Protein AF-A0A8C0AQ98-F1 (afdb_monomer_lite)

pLDDT: mean 71.88, std 13.79, range [36.81, 89.69]

InterPro domains:
  IPR023379 BART domain [PF11527] (26-118)
  IPR038849 ADP-ribosylation factor-like protein 2-binding protein [PTHR15487] (24-122)
  IPR042541 BART domain superfamily [G3DSA:1.20.1520.10] (20-122)

Sequence (143 aa):
CGSDLPCSFLFLFPSTTGKKILQQLQLIQRTFMEKHYQEFDDSEENKLIYTSIFNEYISLVEKYIEEKLLDRIPGFNMTAFTMSLQQHKDEIAGDIFDMLLTFTDFLAFKEMFLDYRAVSMSHCLFSLSDSDLIPGNSCTISS

Radius of gyration: 20.9 Å; chains: 1; bounding box: 43×34×66 Å

Foldseek 3Di:
DPAPDDVLVLQCCVDPNVVVLLVVLVVVLVVLLVVCLVVADPDPDDDPVLVVSLVVQCVVNLVSVVVSVCVRDPPDDVVSVVVSCVVCCVVRPVVSSVSVVLSNDSVSSNVVSVVVVVVVVVVVVVVVVVVPPDDDDDDDDDD

Organism: NCBI:txid224669

Secondary structure (DSSP, 8-state):
--SSS-HHHHHHTTSHHHHHHHHHHHHHHHHHHHHHTTT--S-SSPPHHHHHHHHHHHHHHHHHHHHHHHTTSTT--HHHHHHHHHHTTTTS-HHHHHHHHHHH-HHHHHHHHHHHHHHHHHHHHHHHHTTSSS---------

Structure (mmCIF, N/CA/C/O backbone):
data_AF-A0A8C0AQ98-F1
#
_entry.id   AF-A0A8C0AQ98-F1
#
loop_
_atom_site.group_PDB
_atom_site.id
_atom_site.type_symbol
_atom_site.label_atom_id
_atom_site.label_alt_id
_atom_site.label_comp_id
_atom_site.label_asym_id
_atom_site.label_entity_id
_atom_site.label_seq_id
_atom_site.pdbx_PDB_ins_code
_atom_site.Cartn_x
_atom_site.Cartn_y
_atom_site.Cartn_z
_atom_site.occupancy
_atom_site.B_iso_or_equiv
_atom_site.auth_seq_id
_atom_site.auth_comp_id
_atom_site.auth_asym_id
_atom_site.auth_atom_id
_atom_site.pdbx_PDB_model_num
ATOM 1 N N . CYS A 1 1 ? -20.488 -11.270 22.346 1.00 38.19 1 CYS A N 1
ATOM 2 C CA . CYS A 1 1 ? -19.211 -10.745 22.866 1.00 38.19 1 CYS A CA 1
ATOM 3 C C . CYS A 1 1 ? -18.408 -11.901 23.425 1.00 38.19 1 CYS A C 1
ATOM 5 O O . CYS A 1 1 ? -18.573 -12.238 24.587 1.00 38.19 1 CYS A O 1
ATOM 7 N N . GLY A 1 2 ? -17.622 -12.551 22.576 1.00 45.28 2 GLY A N 1
ATOM 8 C CA . GLY A 1 2 ? -16.726 -13.644 22.959 1.00 45.28 2 GLY A CA 1
ATOM 9 C C . GLY A 1 2 ? -15.448 -13.600 22.127 1.00 45.28 2 GLY A C 1
ATOM 10 O O . GLY A 1 2 ? -14.933 -14.642 21.751 1.00 45.28 2 GLY A O 1
ATOM 11 N N . SER A 1 3 ? -15.005 -12.397 21.774 1.00 43.84 3 SER A N 1
ATOM 12 C CA . SER A 1 3 ? -13.930 -12.157 20.823 1.00 43.84 3 SER A CA 1
ATOM 13 C C . SER A 1 3 ? -13.266 -10.828 21.166 1.00 43.84 3 SER A C 1
ATOM 15 O O . SER A 1 3 ? -13.941 -9.802 21.233 1.00 43.84 3 SER A O 1
ATOM 17 N N . ASP A 1 4 ? -11.967 -10.877 21.447 1.00 53.94 4 ASP A N 1
ATOM 18 C CA . ASP A 1 4 ? -11.081 -9.836 21.994 1.00 53.94 4 ASP A CA 1
ATOM 19 C C . ASP A 1 4 ? -10.908 -8.570 21.126 1.00 53.94 4 ASP A C 1
ATOM 21 O O . ASP A 1 4 ? -10.029 -7.744 21.372 1.00 53.94 4 ASP A O 1
ATOM 25 N N . LEU A 1 5 ? -11.770 -8.350 20.133 1.00 54.44 5 LEU A N 1
ATOM 26 C CA . LEU A 1 5 ? -11.798 -7.092 19.402 1.00 54.44 5 LEU A CA 1
ATOM 27 C C . LEU A 1 5 ? -12.558 -6.027 20.200 1.00 54.44 5 LEU A C 1
ATOM 29 O O . LEU A 1 5 ? -13.728 -6.235 20.541 1.00 54.44 5 LEU A O 1
ATOM 33 N N . PRO A 1 6 ? -11.975 -4.834 20.439 1.00 57.78 6 PRO A N 1
ATOM 34 C CA . PRO A 1 6 ? -12.760 -3.721 20.944 1.00 57.78 6 PRO A CA 1
ATOM 35 C C . PRO A 1 6 ? -13.879 -3.454 19.935 1.00 57.78 6 PRO A C 1
ATOM 37 O O . PRO A 1 6 ? -13.599 -3.230 18.759 1.00 57.78 6 PRO A O 1
ATOM 40 N N . CYS A 1 7 ? -15.145 -3.477 20.370 1.00 58.28 7 CYS A N 1
ATOM 41 C CA . CYS A 1 7 ? -16.312 -3.304 19.491 1.00 58.28 7 CYS A CA 1
ATOM 42 C C . CYS A 1 7 ? -16.164 -2.098 18.543 1.00 58.28 7 CYS A C 1
ATOM 44 O O . CYS A 1 7 ? -16.607 -2.144 17.399 1.00 58.28 7 CYS A O 1
ATOM 46 N N . SER A 1 8 ? -15.469 -1.049 18.993 1.00 56.28 8 SER A N 1
ATOM 47 C CA . SER A 1 8 ? -15.050 0.134 18.233 1.00 56.28 8 SER A CA 1
ATOM 48 C C . SER A 1 8 ? -14.432 -0.182 16.863 1.00 56.28 8 SER A C 1
ATOM 50 O O . SER A 1 8 ? -14.619 0.573 15.914 1.00 56.28 8 SER A O 1
ATOM 52 N N . PHE A 1 9 ? -13.705 -1.294 16.760 1.00 62.28 9 PHE A N 1
ATOM 53 C CA . PHE A 1 9 ? -12.955 -1.717 15.587 1.00 62.28 9 PHE A CA 1
ATOM 54 C C . PHE A 1 9 ? -13.857 -2.304 14.490 1.00 62.28 9 PHE A C 1
ATOM 56 O O . PHE A 1 9 ? -13.812 -1.856 13.345 1.00 62.28 9 PHE A O 1
ATOM 63 N N . LEU A 1 10 ? -14.755 -3.226 14.856 1.00 61.66 10 LEU A N 1
ATOM 64 C CA . LEU A 1 10 ? -15.764 -3.800 13.953 1.00 61.66 10 LEU A CA 1
ATOM 65 C C . LEU A 1 10 ? -16.722 -2.737 13.400 1.00 61.66 10 LEU A C 1
ATOM 67 O O . LEU A 1 10 ? -17.207 -2.872 12.282 1.00 61.66 10 LEU A O 1
ATOM 71 N N . PHE A 1 11 ? -16.957 -1.647 14.138 1.00 63.34 11 PHE A N 1
ATOM 72 C CA . PHE A 1 11 ? -17.735 -0.506 13.645 1.00 63.34 11 PHE A CA 1
ATOM 73 C C . PHE A 1 11 ? -16.935 0.455 12.751 1.00 63.34 11 PHE A C 1
ATOM 75 O O . PHE A 1 11 ? -17.536 1.182 11.957 1.00 63.34 11 PHE A O 1
ATOM 82 N N . LEU A 1 12 ? -15.601 0.483 12.846 1.00 67.44 12 LEU A N 1
ATOM 83 C CA . LEU A 1 12 ? -14.770 1.466 12.145 1.00 67.44 12 LEU A CA 1
ATOM 84 C C . LEU A 1 12 ? -14.754 1.233 10.629 1.00 67.44 12 LEU A C 1
ATOM 86 O O . LEU A 1 12 ? -14.895 2.183 9.861 1.00 67.44 12 LEU A O 1
ATOM 90 N N . PHE A 1 13 ? -14.619 -0.021 10.202 1.00 63.72 13 PHE A N 1
ATOM 91 C CA . PHE A 1 13 ? -14.482 -0.409 8.794 1.00 63.72 13 PHE A CA 1
ATOM 92 C C . PHE A 1 13 ? -15.759 -0.300 7.948 1.00 63.72 13 PHE A C 1
ATOM 94 O O . PHE A 1 13 ? -15.684 0.270 6.857 1.00 63.72 13 PHE A O 1
ATOM 101 N N . PRO A 1 14 ? -16.942 -0.738 8.421 1.00 63.16 14 PRO A N 1
ATOM 102 C CA . PRO A 1 14 ? -18.197 -0.482 7.715 1.00 63.16 14 PRO A CA 1
ATOM 103 C C . PRO A 1 14 ? -18.629 0.994 7.780 1.00 63.16 14 PRO A C 1
ATOM 105 O O . PRO A 1 14 ? -19.449 1.434 6.970 1.00 63.16 14 PRO A O 1
ATOM 108 N N . SER A 1 15 ? -18.070 1.783 8.705 1.00 66.06 15 SER A N 1
ATOM 109 C CA . SER A 1 15 ? -18.325 3.221 8.807 1.00 66.06 15 SER A CA 1
ATOM 110 C C . SER A 1 15 ? -17.685 4.015 7.659 1.00 66.06 15 SER A C 1
ATOM 112 O O . SER A 1 15 ? -16.691 3.622 7.044 1.00 66.06 15 SER A O 1
ATOM 114 N N . THR A 1 16 ? -18.228 5.206 7.400 1.00 71.50 16 THR A N 1
ATOM 115 C CA . THR A 1 16 ? -17.661 6.197 6.467 1.00 71.50 16 THR A CA 1
ATOM 116 C C . THR A 1 16 ? -16.200 6.527 6.781 1.00 71.50 16 THR A C 1
ATOM 118 O O . THR A 1 16 ? -15.440 6.894 5.887 1.00 71.50 16 THR A O 1
ATOM 121 N N . THR A 1 17 ? -15.789 6.361 8.040 1.00 71.56 17 THR A N 1
ATOM 122 C CA . THR A 1 17 ? -14.417 6.611 8.490 1.00 71.56 17 THR A CA 1
ATOM 123 C C . THR A 1 17 ? -13.443 5.534 8.014 1.00 71.56 17 THR A C 1
ATOM 125 O O . THR A 1 17 ? -12.410 5.887 7.452 1.00 71.56 17 THR A O 1
ATOM 128 N N . GLY A 1 18 ? -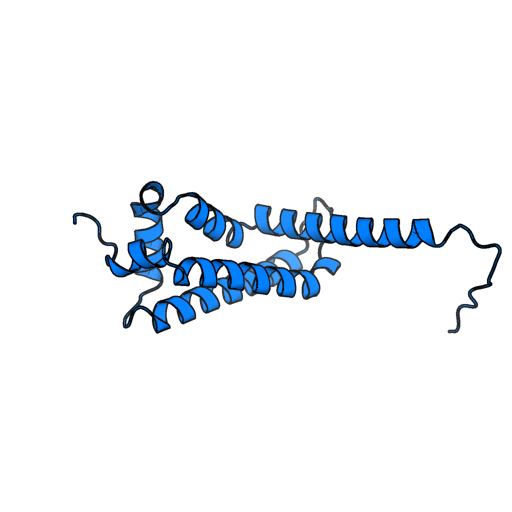13.766 4.244 8.154 1.00 72.94 18 GLY A N 1
ATOM 129 C CA . GLY A 1 18 ? -12.929 3.158 7.633 1.00 72.94 18 GLY A CA 1
ATOM 130 C C . GLY A 1 18 ? -12.773 3.235 6.119 1.00 72.94 18 GLY A C 1
ATOM 131 O O . GLY A 1 18 ? -11.656 3.186 5.610 1.00 72.94 18 GLY A O 1
ATOM 132 N N . LYS A 1 19 ? -13.871 3.518 5.404 1.00 74.50 19 LYS A N 1
ATOM 133 C CA . LYS A 1 19 ? -13.833 3.800 3.958 1.00 74.50 19 LYS A CA 1
ATOM 134 C C . LYS A 1 19 ? -12.890 4.956 3.610 1.00 74.50 19 LYS A C 1
ATOM 136 O O . LYS A 1 19 ? -12.165 4.878 2.623 1.00 74.50 19 LYS A O 1
ATOM 141 N N . LYS A 1 20 ? -12.854 6.011 4.431 1.00 81.25 20 LYS A N 1
ATOM 142 C CA . LYS A 1 20 ? -11.940 7.144 4.237 1.00 81.25 20 LYS A CA 1
ATOM 143 C C . LYS A 1 20 ? -10.475 6.751 4.453 1.00 81.25 20 LYS A C 1
ATOM 145 O O . LYS A 1 20 ? -9.632 7.205 3.690 1.00 81.25 20 LYS A O 1
ATOM 150 N N . ILE A 1 21 ? -10.169 5.907 5.442 1.00 81.75 21 ILE A N 1
ATOM 151 C CA . ILE A 1 21 ? -8.806 5.388 5.668 1.00 81.75 21 ILE A CA 1
ATOM 152 C C . ILE A 1 21 ? -8.337 4.596 4.438 1.00 81.75 21 ILE A C 1
ATOM 154 O O . ILE A 1 21 ? -7.262 4.872 3.913 1.00 81.75 21 ILE A O 1
ATOM 158 N N . LEU A 1 22 ? -9.182 3.700 3.914 1.00 78.88 22 LEU A N 1
ATOM 159 C CA . LEU A 1 22 ? -8.901 2.920 2.700 1.00 78.88 22 LEU A CA 1
ATOM 160 C C . LEU A 1 22 ? -8.647 3.816 1.475 1.00 78.88 22 LEU A C 1
ATOM 162 O O . LEU A 1 22 ? -7.661 3.636 0.765 1.00 78.88 22 LEU A O 1
ATOM 166 N N . GLN A 1 23 ? -9.486 4.831 1.246 1.00 83.00 23 GLN A N 1
ATOM 167 C CA . GLN A 1 23 ? -9.301 5.776 0.135 1.00 83.00 23 GLN A CA 1
ATOM 168 C C . GLN A 1 23 ? -7.979 6.548 0.217 1.00 83.00 23 GLN A C 1
ATOM 170 O O . GLN A 1 23 ? -7.351 6.825 -0.804 1.00 83.00 23 GLN A O 1
ATOM 175 N N . GLN A 1 24 ? -7.561 6.922 1.425 1.0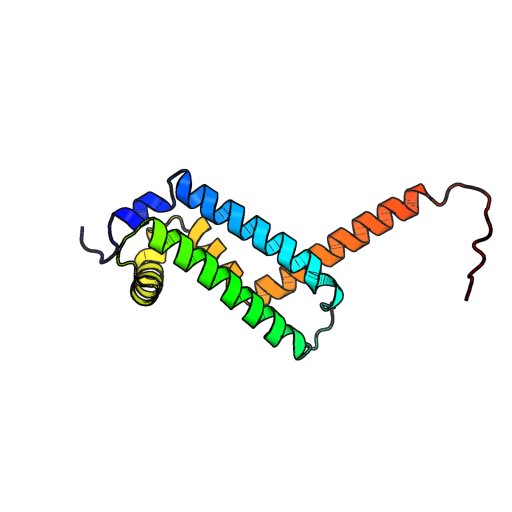0 86.56 24 GLN A N 1
ATOM 176 C CA . GLN A 1 24 ? -6.304 7.635 1.627 1.00 86.56 24 GLN A CA 1
ATOM 177 C C . GLN A 1 24 ? -5.093 6.718 1.450 1.00 86.56 24 GLN A C 1
ATOM 179 O O . GLN A 1 24 ? -4.114 7.147 0.847 1.00 86.56 24 GLN A O 1
ATOM 184 N N . LEU A 1 25 ? -5.178 5.455 1.882 1.00 84.62 25 LEU A N 1
ATOM 185 C CA . LEU A 1 25 ? -4.153 4.448 1.596 1.00 84.62 25 LEU A CA 1
ATOM 186 C C . LEU A 1 25 ? -3.958 4.253 0.090 1.00 84.62 25 LEU A C 1
ATOM 188 O O . LEU A 1 25 ? -2.825 4.260 -0.379 1.00 84.62 25 LEU A O 1
ATOM 192 N N . GLN A 1 26 ? -5.042 4.186 -0.686 1.00 83.12 26 GLN A N 1
ATOM 193 C CA . GLN A 1 26 ? -4.949 4.116 -2.149 1.00 83.12 26 GLN A CA 1
ATOM 194 C C . GLN A 1 26 ? -4.304 5.366 -2.773 1.00 83.12 26 GLN A C 1
ATOM 196 O O . GLN A 1 26 ? -3.621 5.271 -3.790 1.00 83.12 26 GLN A O 1
ATOM 201 N N . LEU A 1 27 ? -4.533 6.556 -2.205 1.00 86.88 27 LEU A N 1
ATOM 202 C CA . LEU A 1 27 ? -3.881 7.789 -2.663 1.00 86.88 27 LEU A CA 1
ATOM 203 C C . LEU A 1 27 ? -2.376 7.746 -2.381 1.00 86.88 27 LEU A C 1
ATOM 205 O O . LEU A 1 27 ? -1.577 7.982 -3.279 1.00 86.88 27 LEU A O 1
ATOM 209 N N . ILE A 1 28 ? -2.013 7.400 -1.147 1.00 87.56 28 ILE A N 1
ATOM 210 C CA . ILE A 1 28 ? -0.631 7.220 -0.707 1.00 87.56 28 ILE A CA 1
ATOM 211 C C . ILE A 1 28 ? 0.093 6.221 -1.608 1.00 87.56 28 ILE A C 1
ATOM 213 O O . ILE A 1 28 ? 1.194 6.500 -2.075 1.00 87.56 28 ILE A O 1
ATOM 217 N N . GLN A 1 29 ? -0.549 5.087 -1.885 1.00 85.12 29 GLN A N 1
ATOM 218 C CA . GLN A 1 29 ? -0.031 4.056 -2.769 1.00 85.12 29 GLN A CA 1
ATOM 219 C C . GLN A 1 29 ? 0.243 4.617 -4.165 1.00 85.12 29 GLN A C 1
ATOM 221 O O . GLN A 1 29 ? 1.366 4.503 -4.639 1.00 85.12 29 GLN A O 1
ATOM 226 N N . ARG A 1 30 ? -0.723 5.308 -4.786 1.00 84.56 30 ARG A N 1
ATOM 227 C CA . ARG A 1 30 ? -0.527 5.947 -6.099 1.00 84.56 30 ARG A CA 1
ATOM 228 C C . ARG A 1 30 ? 0.635 6.939 -6.111 1.00 84.56 30 ARG A C 1
ATOM 230 O O . ARG A 1 30 ? 1.484 6.861 -6.990 1.00 84.56 30 ARG A O 1
ATOM 237 N N . THR A 1 31 ? 0.716 7.829 -5.124 1.00 87.69 31 THR A N 1
ATOM 238 C CA . THR A 1 31 ? 1.814 8.807 -5.031 1.00 87.69 31 THR A CA 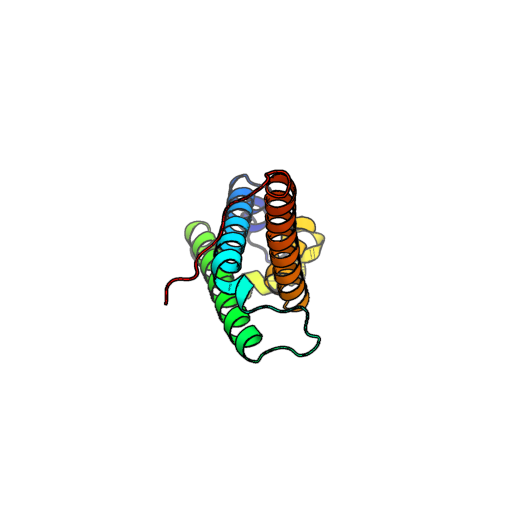1
ATOM 239 C C . THR A 1 31 ? 3.170 8.127 -4.834 1.00 87.69 31 THR A C 1
ATOM 241 O O . THR A 1 31 ? 4.175 8.558 -5.396 1.00 87.69 31 THR A O 1
ATOM 244 N N . PHE A 1 32 ? 3.213 7.045 -4.056 1.00 88.00 32 PHE A N 1
ATOM 245 C CA . PHE A 1 32 ? 4.430 6.264 -3.866 1.00 88.00 32 PHE A CA 1
ATOM 246 C C . PHE A 1 32 ? 4.848 5.556 -5.163 1.00 88.00 32 PHE A C 1
ATOM 248 O O . PHE A 1 32 ? 6.023 5.568 -5.529 1.00 88.00 32 PHE A O 1
ATOM 255 N N . MET A 1 33 ? 3.883 5.013 -5.906 1.00 83.88 33 MET A N 1
ATOM 256 C CA . MET A 1 33 ? 4.123 4.402 -7.210 1.00 83.88 33 MET A CA 1
ATOM 257 C C . MET A 1 33 ? 4.660 5.402 -8.227 1.00 83.88 33 MET A C 1
ATOM 259 O O . MET A 1 33 ? 5.678 5.131 -8.851 1.00 83.88 33 MET A O 1
ATOM 263 N N . GLU A 1 34 ? 4.059 6.585 -8.339 1.00 84.31 34 GLU A N 1
ATOM 264 C CA . GLU A 1 34 ? 4.526 7.661 -9.227 1.00 84.31 34 GLU A CA 1
ATOM 265 C C . GLU A 1 34 ? 5.988 8.053 -8.987 1.00 84.31 34 GLU A C 1
ATOM 267 O O . GLU A 1 34 ? 6.705 8.402 -9.923 1.00 84.31 34 GLU A O 1
ATOM 272 N N . LYS A 1 35 ? 6.453 7.962 -7.739 1.00 86.69 35 LYS A N 1
ATOM 273 C CA . LYS A 1 35 ? 7.835 8.274 -7.370 1.00 86.69 35 LYS A CA 1
ATOM 274 C C . LYS A 1 35 ? 8.816 7.143 -7.705 1.00 86.69 35 LYS A C 1
ATOM 276 O O . LYS A 1 35 ? 9.972 7.427 -8.000 1.00 86.69 35 LYS A O 1
ATOM 281 N N . HIS A 1 36 ? 8.377 5.884 -7.643 1.00 84.75 36 HIS A N 1
ATOM 282 C CA . HIS A 1 36 ? 9.264 4.715 -7.697 1.00 84.75 36 HIS A CA 1
ATOM 283 C C . HIS A 1 36 ? 9.060 3.804 -8.923 1.00 84.75 36 HIS A C 1
ATOM 285 O O . HIS A 1 36 ? 9.859 2.894 -9.121 1.00 84.75 36 HIS A O 1
ATOM 291 N N . TYR A 1 37 ? 8.056 4.033 -9.782 1.00 80.69 37 TYR A N 1
ATOM 292 C CA . TYR A 1 37 ? 7.730 3.132 -10.906 1.00 80.69 37 TYR A CA 1
ATOM 293 C C . TYR A 1 37 ? 8.860 2.946 -11.923 1.00 80.69 37 TYR A C 1
ATOM 295 O O . TYR A 1 37 ? 8.907 1.918 -12.593 1.00 80.69 37 TYR A O 1
ATOM 303 N N . GLN A 1 38 ? 9.771 3.916 -12.040 1.00 79.50 38 GLN A N 1
ATOM 304 C CA . GLN A 1 38 ? 10.917 3.847 -12.953 1.00 79.50 38 GLN A CA 1
ATOM 305 C C . GLN A 1 38 ? 11.979 2.842 -12.497 1.00 79.50 38 GLN A C 1
ATOM 307 O O . GLN A 1 38 ? 12.714 2.308 -13.325 1.00 79.50 38 GLN A O 1
ATOM 312 N N . GLU A 1 39 ? 12.045 2.562 -11.194 1.00 81.81 39 GLU A N 1
ATOM 313 C CA . GLU A 1 39 ? 12.995 1.602 -10.634 1.00 81.81 39 GLU A CA 1
ATOM 314 C C . GLU A 1 39 ? 12.594 0.158 -10.972 1.00 81.81 39 GLU A C 1
ATOM 316 O O . GLU A 1 39 ? 13.468 -0.705 -11.110 1.00 81.81 39 GLU A O 1
ATOM 321 N N . PHE A 1 40 ? 11.290 -0.093 -11.159 1.00 80.81 40 PHE A N 1
ATOM 322 C CA . PHE A 1 40 ? 10.726 -1.414 -11.427 1.00 80.81 40 PHE A CA 1
ATOM 323 C C . PHE A 1 40 ? 10.786 -1.797 -12.909 1.00 80.81 40 PHE A C 1
ATOM 325 O O . PHE A 1 40 ? 10.339 -1.082 -13.813 1.00 80.81 40 PHE A O 1
ATOM 332 N N . ASP A 1 41 ? 11.303 -2.995 -13.156 1.00 77.38 41 ASP A N 1
ATOM 333 C CA . ASP A 1 41 ? 11.282 -3.669 -14.442 1.00 77.38 41 ASP A CA 1
ATOM 334 C C . ASP A 1 41 ? 10.629 -5.043 -14.383 1.00 77.38 41 ASP A C 1
ATOM 336 O O . ASP A 1 41 ? 10.535 -5.679 -13.334 1.00 77.38 41 ASP A O 1
ATOM 340 N N . ASP A 1 42 ? 10.177 -5.478 -15.558 1.00 72.81 42 ASP A N 1
ATOM 341 C CA . ASP A 1 42 ? 9.594 -6.798 -15.803 1.00 72.81 42 ASP A CA 1
ATOM 342 C C . ASP A 1 42 ? 10.680 -7.891 -15.874 1.00 72.81 42 ASP A C 1
ATOM 344 O O . ASP A 1 42 ? 10.548 -8.897 -16.564 1.00 72.81 42 ASP A O 1
ATOM 348 N N . SER A 1 43 ? 11.820 -7.664 -15.208 1.00 73.75 43 SER A N 1
ATOM 349 C CA . SER A 1 43 ? 12.851 -8.680 -15.061 1.00 73.75 43 SER A CA 1
ATOM 350 C C . SER A 1 43 ? 12.412 -9.708 -14.021 1.00 73.75 43 SER A C 1
ATOM 352 O O . SER A 1 43 ? 11.844 -9.389 -12.964 1.00 73.75 43 SER A O 1
ATOM 354 N N . GLU A 1 44 ? 12.734 -10.966 -14.305 1.00 65.94 44 GLU A N 1
ATOM 355 C CA . GLU A 1 44 ? 12.565 -12.075 -13.369 1.00 65.94 44 GLU A CA 1
ATOM 356 C C . GLU A 1 44 ? 13.509 -11.921 -12.156 1.00 65.94 44 GLU A C 1
ATOM 358 O O . GLU A 1 44 ? 13.186 -12.349 -11.048 1.00 65.94 44 GLU A O 1
ATOM 363 N N . GLU A 1 45 ? 14.642 -11.225 -12.329 1.00 73.75 45 GLU A N 1
ATOM 364 C CA . GLU A 1 45 ? 15.595 -10.923 -11.259 1.00 73.75 45 GLU A CA 1
ATOM 365 C C . GLU A 1 45 ? 15.163 -9.687 -10.450 1.00 73.75 45 GLU A C 1
ATOM 367 O O . GLU A 1 45 ? 15.050 -8.575 -10.969 1.00 73.75 45 GLU A O 1
ATOM 372 N N . ASN A 1 46 ? 14.942 -9.867 -9.144 1.00 73.88 46 ASN A N 1
ATOM 373 C CA . ASN A 1 46 ? 14.603 -8.763 -8.249 1.00 73.88 46 ASN A CA 1
ATOM 374 C C . ASN A 1 46 ? 15.848 -7.929 -7.924 1.00 73.88 46 ASN A C 1
ATOM 376 O O . ASN A 1 46 ? 16.811 -8.430 -7.341 1.00 73.88 46 ASN A O 1
ATOM 380 N N . LYS A 1 47 ? 15.801 -6.626 -8.214 1.00 81.50 47 LYS A N 1
ATOM 381 C CA . LYS A 1 47 ? 16.849 -5.694 -7.785 1.00 81.50 47 LYS A CA 1
ATOM 382 C C . LYS A 1 47 ? 16.854 -5.581 -6.262 1.00 81.50 47 LYS A C 1
ATOM 384 O O . LYS A 1 47 ? 15.798 -5.486 -5.641 1.00 81.50 47 LYS A O 1
ATOM 389 N N . LEU A 1 48 ? 18.039 -5.464 -5.658 1.00 82.81 48 LEU A N 1
ATOM 390 C CA . LEU A 1 48 ? 18.179 -5.229 -4.209 1.00 82.81 48 LEU A CA 1
ATOM 391 C C . LEU A 1 48 ? 17.419 -3.977 -3.735 1.00 82.81 48 LEU A C 1
ATOM 393 O O . LEU A 1 48 ? 16.943 -3.933 -2.601 1.00 82.81 48 LEU A O 1
ATOM 397 N N . ILE A 1 49 ? 17.256 -2.987 -4.618 1.00 84.56 49 ILE A N 1
ATOM 398 C CA . ILE A 1 49 ? 16.500 -1.766 -4.333 1.00 84.56 49 ILE A CA 1
ATOM 399 C C . ILE A 1 49 ? 14.999 -2.028 -4.127 1.00 84.56 49 ILE A C 1
ATOM 401 O O . ILE A 1 49 ? 14.366 -1.280 -3.389 1.00 84.56 49 ILE A O 1
ATOM 405 N N . TYR A 1 50 ? 14.429 -3.106 -4.687 1.00 84.38 50 TYR A N 1
ATOM 406 C CA . TYR A 1 50 ? 13.011 -3.447 -4.496 1.00 84.38 50 TYR A CA 1
ATOM 407 C C . TYR A 1 50 ? 12.706 -3.726 -3.030 1.00 84.38 50 TYR A C 1
ATOM 409 O O . TYR A 1 50 ? 11.693 -3.259 -2.523 1.00 84.38 50 TYR A O 1
ATOM 417 N N . THR A 1 51 ? 13.611 -4.404 -2.323 1.00 85.56 51 THR A N 1
ATOM 418 C CA . THR A 1 51 ? 13.477 -4.649 -0.883 1.00 85.56 51 THR A CA 1
ATOM 419 C C . THR A 1 51 ? 13.522 -3.345 -0.090 1.00 85.56 51 THR A C 1
ATOM 421 O O . THR A 1 51 ? 12.734 -3.156 0.832 1.00 85.56 51 THR A O 1
ATOM 424 N N . SER A 1 52 ? 14.420 -2.421 -0.445 1.00 88.38 52 SER A N 1
ATOM 425 C CA . SER A 1 52 ? 14.509 -1.113 0.214 1.00 88.38 52 SER A CA 1
ATOM 426 C C . SER A 1 52 ? 13.243 -0.282 0.004 1.00 88.38 52 SER A C 1
ATOM 428 O O . SER A 1 52 ? 12.702 0.246 0.971 1.00 88.38 52 SER A O 1
ATOM 430 N N . ILE A 1 53 ? 12.744 -0.225 -1.233 1.00 88.62 53 ILE A N 1
ATOM 431 C CA . ILE A 1 53 ? 11.518 0.500 -1.584 1.00 88.62 53 ILE A CA 1
ATOM 432 C C . ILE A 1 53 ? 10.301 -0.147 -0.909 1.00 88.62 53 ILE A C 1
ATOM 434 O O . ILE A 1 53 ? 9.446 0.556 -0.380 1.00 88.62 53 ILE A O 1
ATOM 438 N N . PHE A 1 54 ? 10.233 -1.480 -0.876 1.00 87.19 54 PHE A N 1
ATOM 439 C CA . PHE A 1 54 ? 9.158 -2.200 -0.202 1.00 87.19 54 PHE A CA 1
ATOM 440 C C . PHE A 1 54 ? 9.153 -1.923 1.304 1.00 87.19 54 PHE A C 1
ATOM 442 O O . PHE A 1 54 ? 8.116 -1.579 1.853 1.00 87.19 54 PHE A O 1
ATOM 449 N N . ASN A 1 55 ? 10.304 -1.968 1.977 1.00 86.94 55 ASN A N 1
ATOM 450 C CA . ASN A 1 55 ? 10.382 -1.641 3.404 1.00 86.94 55 ASN A CA 1
ATOM 451 C C . ASN A 1 55 ? 9.981 -0.184 3.699 1.00 86.94 55 ASN A C 1
ATOM 453 O O . ASN A 1 55 ? 9.334 0.079 4.716 1.00 86.94 55 ASN A O 1
ATOM 457 N N . GLU A 1 56 ? 10.337 0.759 2.819 1.00 89.69 56 GLU A N 1
ATOM 458 C CA . GLU A 1 56 ? 9.883 2.154 2.909 1.00 89.69 56 GLU A CA 1
ATOM 459 C C . GLU A 1 56 ? 8.356 2.240 2.769 1.00 89.69 56 GLU A C 1
ATOM 461 O O . GLU A 1 56 ? 7.701 2.899 3.578 1.00 89.69 56 GLU A O 1
ATOM 466 N N . TYR A 1 57 ? 7.784 1.518 1.802 1.00 88.06 57 TYR A N 1
ATOM 467 C CA . TYR A 1 57 ? 6.342 1.440 1.588 1.00 88.06 57 TYR A CA 1
ATOM 468 C C . TYR A 1 57 ? 5.600 0.853 2.794 1.00 88.06 57 TYR A C 1
ATOM 470 O O . TYR A 1 57 ? 4.653 1.472 3.281 1.00 88.06 57 TYR A O 1
ATOM 478 N N . ILE A 1 58 ? 6.060 -0.288 3.317 1.00 86.00 58 ILE A N 1
ATOM 479 C CA . ILE A 1 58 ? 5.479 -0.936 4.500 1.00 86.00 58 ILE A CA 1
ATOM 480 C C . ILE A 1 58 ? 5.506 0.016 5.688 1.00 86.00 58 ILE A C 1
ATOM 482 O O . ILE A 1 58 ? 4.464 0.268 6.286 1.00 86.00 58 ILE A O 1
ATOM 486 N N . SER A 1 59 ? 6.655 0.633 5.967 1.00 87.94 59 SER A N 1
ATOM 487 C CA . SER A 1 59 ? 6.788 1.582 7.079 1.00 87.94 59 SER A CA 1
ATOM 488 C C . SER A 1 59 ? 5.824 2.764 6.944 1.00 87.94 59 SER A C 1
ATOM 490 O O . SER A 1 59 ? 5.270 3.246 7.931 1.00 87.94 59 SER A O 1
ATOM 492 N N . LEU 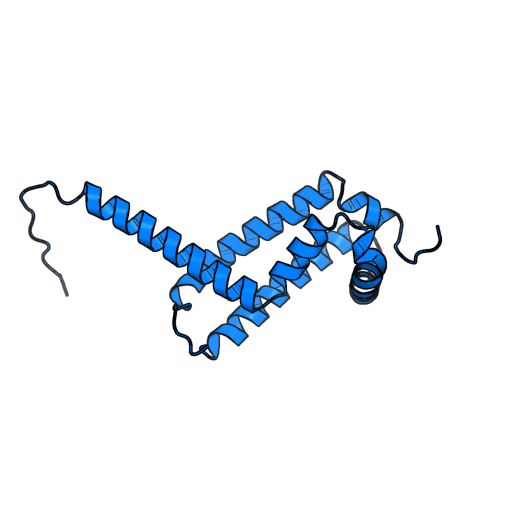A 1 60 ? 5.613 3.247 5.718 1.00 88.44 60 LEU A N 1
ATOM 493 C CA . LEU A 1 60 ? 4.735 4.374 5.439 1.00 88.44 60 LEU A CA 1
ATOM 494 C C . LEU A 1 60 ? 3.252 4.003 5.605 1.00 88.44 60 LEU A C 1
ATOM 496 O O . LEU A 1 60 ? 2.493 4.771 6.200 1.00 88.44 60 LEU A O 1
ATOM 500 N N . VAL A 1 61 ? 2.846 2.826 5.122 1.00 84.75 61 VAL A N 1
ATOM 501 C CA . VAL A 1 61 ? 1.484 2.294 5.278 1.00 84.75 61 VAL A CA 1
ATOM 502 C C . VAL A 1 61 ? 1.187 1.968 6.741 1.00 84.75 61 VAL A C 1
ATOM 504 O O . VAL A 1 61 ? 0.162 2.413 7.260 1.00 84.75 61 VAL A 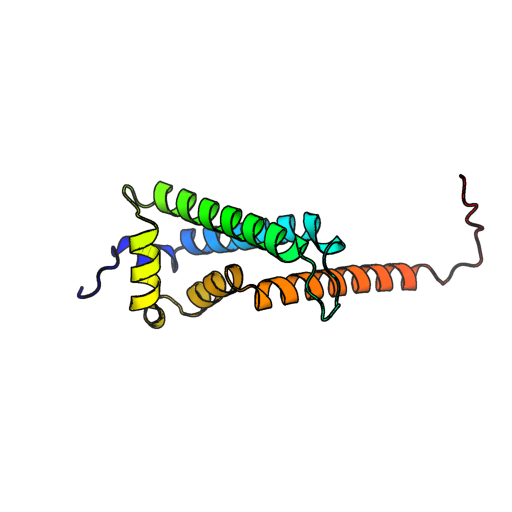O 1
ATOM 507 N N . GLU A 1 62 ? 2.083 1.252 7.422 1.00 83.44 62 GLU A N 1
ATOM 508 C CA . GLU A 1 62 ? 1.938 0.883 8.834 1.00 83.44 62 GLU A CA 1
ATOM 509 C C . GLU A 1 62 ? 1.787 2.121 9.711 1.00 83.44 62 GLU A C 1
ATOM 511 O O . GLU A 1 62 ? 0.811 2.231 10.453 1.00 83.44 62 GLU A O 1
ATOM 516 N N . LYS A 1 63 ? 2.685 3.101 9.556 1.00 86.12 63 LYS A N 1
ATOM 517 C CA . LYS A 1 63 ? 2.631 4.351 10.316 1.00 86.12 63 LYS A CA 1
ATOM 518 C C . LYS A 1 63 ? 1.339 5.124 10.058 1.00 86.12 63 LYS A C 1
ATOM 520 O O . LYS A 1 63 ? 0.744 5.658 10.991 1.00 86.12 63 LYS A O 1
ATOM 525 N N . TYR A 1 64 ? 0.880 5.179 8.807 1.00 87.12 64 TYR A N 1
ATOM 526 C CA . TYR A 1 64 ? -0.375 5.851 8.477 1.00 87.12 64 TYR A CA 1
ATOM 527 C C . TYR A 1 64 ? -1.575 5.184 9.160 1.00 87.12 64 TYR A C 1
ATOM 529 O O . TYR A 1 64 ? -2.422 5.869 9.736 1.00 87.12 64 TYR A O 1
ATOM 537 N N . ILE A 1 65 ? -1.654 3.852 9.101 1.00 80.56 65 ILE A N 1
ATOM 538 C CA . ILE A 1 65 ? -2.725 3.081 9.739 1.00 80.56 65 ILE A CA 1
ATOM 539 C C . ILE A 1 65 ? -2.680 3.285 11.253 1.00 80.56 65 ILE A C 1
ATOM 541 O O . ILE A 1 65 ? -3.709 3.599 11.852 1.00 80.56 65 ILE A O 1
ATOM 545 N N . GLU A 1 66 ? -1.499 3.172 11.855 1.00 82.75 66 GLU A N 1
ATOM 546 C CA . GLU A 1 66 ? -1.292 3.348 13.289 1.00 82.75 66 GLU A CA 1
ATOM 547 C C . GLU A 1 66 ? -1.745 4.738 13.756 1.00 82.75 66 GLU A C 1
ATOM 549 O O . GLU A 1 66 ? -2.569 4.838 14.663 1.00 82.75 66 GLU A O 1
ATOM 554 N N . GLU A 1 67 ? -1.304 5.813 13.095 1.00 86.38 67 GLU A N 1
ATOM 555 C CA . GLU A 1 67 ? -1.702 7.185 13.433 1.00 86.38 67 GLU A CA 1
ATOM 556 C C . GLU A 1 67 ? -3.221 7.389 13.322 1.00 86.38 67 GLU A C 1
ATOM 558 O O . GLU A 1 67 ? -3.837 8.020 14.185 1.00 86.38 67 GLU A O 1
ATOM 563 N N . LYS A 1 68 ? -3.858 6.841 12.277 1.00 83.56 68 LYS A N 1
ATOM 564 C CA . LYS A 1 68 ? -5.314 6.966 12.089 1.00 83.56 68 LYS A CA 1
ATOM 565 C C . LYS A 1 68 ? -6.118 6.151 13.090 1.00 83.56 68 LYS A C 1
ATOM 567 O O . LYS A 1 68 ? -7.216 6.577 13.452 1.00 83.56 68 LYS A O 1
ATOM 572 N N . LEU A 1 69 ? -5.606 5.005 13.525 1.00 79.00 69 LEU A N 1
ATOM 573 C CA . LEU A 1 69 ? -6.256 4.178 14.535 1.00 79.00 69 LEU A CA 1
ATOM 574 C C . LEU A 1 69 ? -6.055 4.752 15.939 1.00 79.00 69 LEU A C 1
ATOM 576 O O . LEU A 1 69 ? -7.027 4.805 16.690 1.00 79.00 69 LEU A O 1
ATOM 580 N N . LEU A 1 70 ? -4.870 5.277 16.263 1.00 82.88 70 LEU A N 1
ATOM 581 C CA . LEU A 1 70 ? -4.588 5.966 17.529 1.00 82.88 70 LEU A CA 1
ATOM 582 C C . LEU A 1 70 ? -5.453 7.215 17.731 1.00 82.88 70 LEU A C 1
ATOM 584 O O . LEU A 1 70 ? -5.985 7.420 18.820 1.00 82.88 70 LEU A O 1
ATOM 588 N N . ASP A 1 71 ? -5.642 8.024 16.684 1.00 82.12 71 ASP A N 1
ATOM 589 C CA . ASP A 1 71 ? -6.483 9.232 16.735 1.00 82.12 71 ASP A CA 1
ATOM 590 C C . ASP A 1 71 ? -7.961 8.911 17.037 1.00 82.12 71 ASP A C 1
ATOM 592 O O . ASP A 1 71 ? -8.710 9.734 17.563 1.00 82.12 71 ASP A O 1
ATOM 596 N N . ARG A 1 72 ? -8.403 7.689 16.716 1.00 76.56 72 ARG A N 1
ATOM 597 C CA . ARG A 1 72 ? -9.790 7.238 16.909 1.00 76.56 72 ARG A CA 1
ATOM 598 C C . ARG A 1 72 ? -9.989 6.374 18.144 1.00 76.56 72 ARG A C 1
ATOM 600 O O . ARG A 1 72 ? -11.066 6.416 18.735 1.00 76.56 72 ARG A O 1
ATOM 607 N N . ILE A 1 73 ? -8.989 5.580 18.506 1.00 76.38 73 ILE A N 1
ATOM 608 C CA . ILE A 1 73 ? -9.030 4.621 19.602 1.00 76.38 73 ILE A CA 1
ATOM 609 C C . ILE A 1 73 ? -7.901 4.998 20.572 1.00 76.38 73 ILE A C 1
ATOM 611 O O . ILE A 1 73 ? -6.750 4.604 20.369 1.00 76.38 73 ILE A O 1
ATOM 615 N N . PRO A 1 74 ? -8.196 5.767 21.634 1.00 73.50 74 PRO A N 1
ATOM 616 C CA . PRO A 1 74 ? -7.189 6.095 22.633 1.00 73.50 74 PRO A CA 1
ATOM 617 C C . PRO A 1 74 ? -6.697 4.811 23.312 1.00 73.50 74 PRO A C 1
ATOM 619 O O . PRO A 1 74 ? -7.498 3.993 23.762 1.00 73.50 74 PRO A O 1
ATOM 622 N N . GLY A 1 75 ? -5.376 4.628 23.373 1.00 72.25 75 GLY A N 1
ATOM 623 C CA . GLY A 1 75 ? -4.762 3.396 23.882 1.00 72.25 75 GLY A CA 1
ATOM 624 C C . GLY A 1 75 ? -4.720 2.247 22.869 1.00 72.25 75 GLY A C 1
ATOM 625 O O . GLY A 1 75 ? -4.539 1.097 23.267 1.00 72.25 75 GLY A O 1
ATOM 626 N N . PHE A 1 76 ? -4.894 2.538 21.575 1.00 75.81 76 PHE A N 1
ATOM 627 C CA . PHE A 1 76 ? -4.700 1.559 20.510 1.00 75.81 76 PHE A CA 1
ATOM 628 C C . PHE A 1 76 ? -3.302 0.929 20.574 1.00 75.81 76 PHE A C 1
ATOM 630 O O . PHE A 1 76 ? -2.300 1.607 20.793 1.00 75.81 76 PHE A O 1
ATOM 637 N N . ASN A 1 77 ? -3.251 -0.385 20.369 1.00 76.56 77 ASN A N 1
ATOM 638 C CA . ASN A 1 77 ? -2.023 -1.162 20.348 1.00 76.56 77 ASN A CA 1
ATOM 639 C C . ASN A 1 77 ? -1.953 -1.926 19.024 1.00 76.56 77 ASN A C 1
ATOM 641 O O . ASN A 1 77 ? -2.807 -2.774 18.757 1.00 76.56 77 ASN A O 1
ATOM 645 N N . MET A 1 78 ? -0.931 -1.629 18.218 1.00 74.19 78 MET A N 1
ATOM 646 C CA . MET A 1 78 ? -0.760 -2.222 16.891 1.00 74.19 78 MET A CA 1
ATOM 647 C C . MET A 1 78 ? -0.616 -3.748 16.960 1.00 74.19 78 MET A C 1
ATOM 649 O O . MET A 1 78 ? -1.244 -4.456 16.185 1.00 74.19 78 MET A O 1
ATOM 653 N N . THR A 1 79 ? 0.119 -4.280 17.940 1.00 75.38 79 THR A N 1
ATOM 654 C CA . THR A 1 79 ? 0.299 -5.729 18.125 1.00 75.38 79 THR A CA 1
ATOM 655 C C . THR A 1 79 ? -1.019 -6.434 18.440 1.00 75.38 79 THR A C 1
ATOM 657 O O . THR A 1 79 ? -1.343 -7.451 17.827 1.00 75.38 79 THR A O 1
ATOM 660 N N . ALA A 1 80 ? -1.808 -5.883 19.366 1.00 75.56 80 ALA A N 1
ATOM 661 C CA . ALA A 1 80 ? -3.127 -6.421 19.697 1.00 75.56 80 ALA A CA 1
ATOM 662 C C . ALA A 1 80 ? -4.071 -6.356 18.488 1.00 75.56 80 ALA A C 1
ATOM 664 O O . ALA A 1 80 ? -4.857 -7.275 18.258 1.00 75.56 80 ALA A O 1
ATOM 665 N N . PHE A 1 81 ? -3.955 -5.298 17.687 1.00 74.88 81 PHE A N 1
ATOM 666 C CA . PHE A 1 81 ? -4.703 -5.126 16.452 1.00 74.88 81 PHE A CA 1
ATOM 667 C C . PHE A 1 81 ? -4.355 -6.181 15.400 1.00 74.88 81 PHE A C 1
ATOM 669 O O . PHE A 1 81 ? -5.272 -6.829 14.906 1.00 74.88 81 PHE A O 1
ATOM 676 N N . THR A 1 82 ? -3.077 -6.427 15.104 1.00 72.25 82 THR A N 1
ATOM 677 C CA . THR A 1 82 ? -2.674 -7.442 14.116 1.00 72.25 82 THR A CA 1
ATOM 678 C C . THR A 1 82 ? -3.083 -8.853 14.548 1.00 72.25 82 THR A C 1
ATOM 680 O O . THR A 1 82 ? -3.553 -9.635 13.724 1.00 72.25 82 THR A O 1
ATOM 683 N N . MET A 1 83 ? -2.975 -9.176 15.844 1.00 75.12 83 MET A N 1
ATOM 684 C CA . MET A 1 83 ? -3.428 -10.471 16.373 1.00 75.12 83 MET A CA 1
ATOM 685 C C . MET A 1 83 ? -4.946 -10.630 16.268 1.00 75.12 83 MET A C 1
ATOM 687 O O . MET A 1 83 ? -5.434 -11.661 15.808 1.00 75.12 83 MET A O 1
ATOM 691 N N . SER A 1 84 ? -5.698 -9.595 16.643 1.00 70.88 84 SER A N 1
ATOM 692 C CA . SER A 1 84 ? -7.159 -9.638 16.579 1.00 70.88 84 SER A CA 1
ATOM 693 C C . SER A 1 84 ? -7.669 -9.656 15.134 1.00 70.88 84 SER A C 1
ATOM 695 O O . SER A 1 84 ? -8.645 -10.334 14.826 1.00 70.88 84 SER A O 1
ATOM 697 N N . LEU A 1 85 ? -6.978 -8.964 14.224 1.00 70.88 85 LEU A N 1
ATOM 698 C CA . LEU A 1 85 ? -7.215 -9.029 12.783 1.00 70.88 85 LEU A CA 1
ATOM 699 C C . LEU A 1 85 ? -7.080 -10.457 12.241 1.00 70.88 85 LEU A C 1
ATOM 701 O O . LEU A 1 85 ? -7.927 -10.898 11.472 1.00 70.88 85 LEU A O 1
ATOM 705 N N . GLN A 1 86 ? -6.034 -11.183 12.647 1.00 70.88 86 GLN A N 1
ATOM 706 C CA . GLN A 1 86 ? -5.815 -12.570 12.224 1.00 70.88 86 GLN A CA 1
ATOM 707 C C . GLN A 1 86 ? -6.878 -13.524 12.780 1.00 70.88 86 GLN A C 1
ATOM 709 O O . GLN A 1 86 ? -7.303 -14.439 12.081 1.00 70.88 86 GLN A O 1
ATOM 714 N N . GLN A 1 87 ? -7.319 -13.311 14.022 1.00 72.88 87 GLN A N 1
ATOM 715 C CA . GLN A 1 87 ? -8.318 -14.158 14.680 1.00 72.88 87 GLN A CA 1
ATOM 716 C C . GLN A 1 87 ? -9.738 -13.955 14.143 1.00 72.88 87 GLN A C 1
ATOM 718 O O . GLN A 1 87 ? -10.527 -14.894 14.139 1.00 72.88 87 GLN A O 1
ATOM 723 N N . HIS A 1 88 ? -10.058 -12.748 13.675 1.00 68.81 88 HIS A N 1
ATOM 724 C CA . HIS A 1 88 ? -11.397 -12.372 13.214 1.00 68.81 88 HIS A CA 1
ATOM 725 C C . HIS A 1 88 ? -11.447 -12.069 11.717 1.00 68.81 88 HIS A C 1
ATOM 727 O O . HIS A 1 88 ? -12.318 -11.322 11.266 1.00 68.81 88 HIS A O 1
ATOM 733 N N . LYS A 1 89 ? -10.536 -12.669 10.941 1.00 66.62 89 LYS A N 1
ATOM 734 C CA . LYS A 1 89 ? -10.487 -12.537 9.480 1.00 66.62 89 LYS A CA 1
ATOM 735 C C . LYS A 1 89 ? -11.846 -12.827 8.819 1.00 66.62 89 LYS A C 1
ATOM 737 O O . LYS A 1 89 ? -12.183 -12.173 7.841 1.00 66.62 89 LYS A O 1
ATOM 742 N N . ASP A 1 90 ? -12.627 -13.750 9.383 1.00 65.62 90 ASP A N 1
ATOM 743 C CA . ASP A 1 90 ? -13.934 -14.159 8.851 1.00 65.62 90 ASP A CA 1
ATOM 744 C C . ASP A 1 90 ? -15.095 -13.216 9.242 1.00 65.62 90 ASP A C 1
ATOM 746 O O . ASP A 1 90 ? -16.148 -13.230 8.605 1.00 65.62 90 ASP A O 1
ATOM 750 N N . GLU A 1 91 ? -14.934 -12.401 10.293 1.00 63.19 91 GLU A N 1
ATOM 751 C CA . GLU A 1 91 ? -15.965 -11.470 10.795 1.00 63.19 91 GLU A CA 1
ATOM 752 C C . GLU A 1 91 ? -15.780 -10.042 10.265 1.00 63.19 91 GLU A C 1
ATOM 754 O O . GLU A 1 91 ? -16.746 -9.297 10.073 1.00 63.19 91 GLU A O 1
ATOM 759 N N . ILE A 1 92 ? -14.530 -9.640 10.039 1.00 63.09 92 ILE A N 1
ATOM 760 C CA . ILE A 1 92 ? -14.193 -8.386 9.373 1.00 63.09 92 ILE A CA 1
ATOM 761 C C . ILE A 1 92 ? -14.530 -8.577 7.895 1.00 63.09 92 ILE A C 1
ATOM 763 O O . ILE A 1 92 ? -14.164 -9.594 7.322 1.00 63.09 92 ILE A O 1
ATOM 767 N N . ALA A 1 93 ? -15.238 -7.624 7.277 1.00 62.69 93 ALA A N 1
ATOM 768 C CA . ALA A 1 93 ? -15.591 -7.693 5.856 1.00 62.69 93 ALA A CA 1
ATOM 769 C C . ALA A 1 93 ? -14.354 -8.090 5.028 1.00 62.69 93 ALA A C 1
ATOM 771 O O . ALA A 1 93 ? -13.421 -7.288 4.925 1.00 62.69 93 ALA A O 1
ATOM 772 N N . GLY A 1 94 ? -14.344 -9.327 4.512 1.00 61.19 94 GLY A N 1
ATOM 773 C CA . GLY A 1 94 ? -13.149 -9.987 3.970 1.00 61.19 94 GLY A CA 1
ATOM 774 C C . GLY A 1 94 ? -12.402 -9.120 2.962 1.00 61.19 94 GLY A C 1
ATOM 775 O O . GLY A 1 94 ? -11.190 -8.984 3.049 1.00 61.19 94 GLY A O 1
ATOM 776 N N . ASP A 1 95 ? -13.143 -8.384 2.135 1.00 66.50 95 ASP A N 1
ATOM 777 C CA . ASP A 1 95 ? -12.625 -7.454 1.131 1.00 66.50 95 ASP A CA 1
ATOM 778 C C . ASP A 1 95 ? -11.666 -6.390 1.695 1.00 66.50 95 ASP A C 1
ATOM 780 O O . ASP A 1 95 ? -10.702 -5.994 1.043 1.00 66.50 95 ASP A O 1
ATOM 784 N N . ILE A 1 96 ? -11.922 -5.894 2.907 1.00 72.12 96 ILE A N 1
ATOM 785 C CA . ILE A 1 96 ? -11.090 -4.873 3.554 1.00 72.12 96 ILE A CA 1
ATOM 786 C C . ILE A 1 96 ? -9.815 -5.502 4.101 1.00 72.12 96 ILE A C 1
ATOM 788 O O . ILE A 1 96 ? -8.740 -4.913 3.987 1.00 72.12 96 ILE A O 1
ATOM 792 N N . PHE A 1 97 ? -9.940 -6.674 4.721 1.00 70.75 97 PHE A N 1
ATOM 793 C CA . PHE A 1 97 ? -8.795 -7.386 5.267 1.00 70.75 97 PHE A CA 1
ATOM 794 C C . PHE A 1 97 ? -7.871 -7.866 4.150 1.00 70.75 97 PHE A C 1
ATOM 796 O O . PHE A 1 97 ? -6.668 -7.632 4.213 1.00 70.75 97 PHE A O 1
ATOM 803 N N . ASP A 1 98 ? -8.434 -8.468 3.106 1.00 73.81 98 ASP A N 1
ATOM 804 C CA . ASP A 1 98 ? -7.685 -8.905 1.936 1.00 73.81 98 ASP A CA 1
ATOM 805 C C . ASP A 1 98 ? -7.027 -7.702 1.243 1.00 73.81 98 ASP A C 1
ATOM 807 O O . ASP A 1 98 ? -5.858 -7.781 0.878 1.00 73.81 98 ASP A O 1
ATOM 811 N N . MET A 1 99 ? -7.688 -6.537 1.184 1.00 76.06 99 MET A N 1
ATOM 812 C CA . MET A 1 99 ? -7.050 -5.308 0.697 1.00 76.06 99 MET A CA 1
ATOM 813 C C . MET A 1 99 ? -5.866 -4.869 1.576 1.00 76.06 99 MET A C 1
ATOM 815 O O . MET A 1 99 ? -4.799 -4.557 1.052 1.00 76.06 99 MET A O 1
ATOM 819 N N . LEU A 1 100 ? -6.003 -4.864 2.905 1.00 75.88 100 LEU A N 1
ATOM 820 C CA . LEU A 1 100 ? -4.885 -4.535 3.799 1.00 75.88 100 LEU A CA 1
ATOM 821 C C . LEU A 1 100 ? -3.723 -5.526 3.650 1.00 75.88 100 LEU A C 1
ATOM 823 O O . LEU A 1 100 ? -2.566 -5.111 3.643 1.00 75.88 100 LEU A O 1
ATOM 827 N N . LEU A 1 101 ? -4.032 -6.811 3.466 1.00 75.50 101 LEU A N 1
ATOM 828 C CA . LEU A 1 101 ? -3.042 -7.857 3.240 1.00 75.50 101 LEU A CA 1
ATOM 829 C C . LEU A 1 101 ? -2.288 -7.643 1.922 1.00 75.50 101 LEU A C 1
ATOM 831 O O . LEU A 1 101 ? -1.065 -7.767 1.909 1.00 75.50 101 LEU A O 1
ATOM 835 N N . THR A 1 102 ? -2.981 -7.240 0.849 1.00 78.62 102 THR A N 1
ATOM 836 C CA . THR A 1 102 ? -2.336 -6.927 -0.441 1.00 78.62 102 THR A CA 1
ATOM 837 C C . THR A 1 102 ? -1.350 -5.761 -0.357 1.00 78.62 102 THR A C 1
ATOM 839 O O . THR A 1 102 ? -0.378 -5.748 -1.104 1.00 78.62 102 THR A O 1
ATOM 842 N N . PHE A 1 103 ? -1.524 -4.814 0.576 1.00 78.31 103 PHE A N 1
ATOM 843 C CA . PHE A 1 103 ? -0.522 -3.764 0.812 1.00 78.31 103 PHE A CA 1
ATOM 844 C C . PHE A 1 103 ? 0.749 -4.305 1.476 1.00 78.31 103 PHE A C 1
ATOM 846 O O . PHE A 1 103 ? 1.824 -3.743 1.305 1.00 78.31 103 PHE A O 1
ATOM 853 N N . THR A 1 104 ? 0.648 -5.394 2.233 1.00 77.00 104 THR A N 1
ATOM 854 C CA . THR A 1 104 ? 1.797 -6.009 2.913 1.00 77.00 104 THR A CA 1
ATOM 855 C C . THR A 1 104 ? 2.435 -7.158 2.136 1.00 77.00 104 THR A C 1
ATOM 857 O O . THR A 1 104 ? 3.408 -7.746 2.601 1.00 77.00 104 THR A O 1
ATOM 860 N N . ASP A 1 105 ? 1.903 -7.491 0.960 1.00 82.62 105 ASP A N 1
ATOM 861 C CA . ASP A 1 105 ? 2.376 -8.591 0.127 1.00 82.62 105 ASP A CA 1
ATOM 862 C C . ASP A 1 105 ? 3.349 -8.084 -0.949 1.00 82.62 105 ASP A C 1
ATOM 864 O O . ASP A 1 105 ? 3.025 -7.200 -1.743 1.00 82.62 105 ASP A O 1
ATOM 868 N N . PHE A 1 106 ? 4.560 -8.647 -0.984 1.00 81.75 106 PHE A N 1
ATOM 869 C CA . PHE A 1 106 ? 5.596 -8.234 -1.934 1.00 81.75 106 PHE A CA 1
ATOM 870 C C . PHE A 1 106 ? 5.261 -8.587 -3.392 1.00 81.75 106 PHE A C 1
ATOM 872 O O . PHE A 1 106 ? 5.614 -7.829 -4.297 1.00 81.75 106 PHE A O 1
ATOM 879 N N . LEU A 1 107 ? 4.595 -9.720 -3.637 1.00 80.88 107 LEU A N 1
ATOM 880 C CA . LEU A 1 107 ? 4.219 -10.144 -4.987 1.00 80.88 107 LEU A CA 1
ATOM 881 C C . LEU A 1 107 ? 3.129 -9.224 -5.537 1.00 80.88 107 LEU A C 1
ATOM 883 O O . LEU A 1 107 ? 3.307 -8.669 -6.619 1.00 80.88 107 LEU A O 1
ATOM 887 N N . ALA A 1 108 ? 2.077 -8.972 -4.752 1.00 83.88 108 ALA A N 1
ATOM 888 C CA . ALA A 1 108 ? 1.019 -8.031 -5.120 1.00 83.88 108 ALA A CA 1
ATOM 889 C C . ALA A 1 108 ? 1.572 -6.610 -5.317 1.00 83.88 108 ALA A C 1
ATOM 891 O O . ALA A 1 108 ? 1.198 -5.904 -6.253 1.00 83.88 108 ALA A O 1
ATOM 892 N N . PHE A 1 109 ? 2.514 -6.198 -4.465 1.00 83.25 109 PHE A N 1
ATOM 893 C CA . PHE A 1 109 ? 3.218 -4.930 -4.603 1.00 83.25 109 PHE A CA 1
ATOM 894 C C . PHE A 1 109 ? 3.996 -4.843 -5.925 1.00 83.25 109 PHE A C 1
ATOM 896 O O . PHE A 1 109 ? 3.847 -3.857 -6.647 1.00 83.25 109 PHE A O 1
ATOM 903 N N . LYS A 1 110 ? 4.788 -5.864 -6.284 1.00 83.12 110 LYS A N 1
ATOM 904 C CA . LYS A 1 110 ? 5.546 -5.883 -7.547 1.00 83.12 110 LYS A CA 1
ATOM 905 C C . LYS A 1 110 ? 4.609 -5.844 -8.755 1.00 83.12 110 LYS A C 1
ATOM 907 O O . LYS A 1 110 ? 4.813 -5.011 -9.635 1.00 83.12 110 LYS A O 1
ATOM 912 N N . GLU A 1 111 ? 3.589 -6.701 -8.783 1.00 83.31 111 GLU A N 1
ATOM 913 C CA . GLU A 1 111 ? 2.606 -6.752 -9.875 1.00 83.31 111 GLU A CA 1
ATOM 914 C C . GLU A 1 111 ? 1.932 -5.400 -10.083 1.00 83.31 111 GLU A C 1
ATOM 916 O O . GLU A 1 111 ? 1.892 -4.889 -11.196 1.00 83.31 111 GLU A O 1
ATOM 921 N N . MET A 1 112 ? 1.513 -4.749 -9.001 1.00 83.56 112 MET A N 1
ATOM 922 C CA . MET A 1 112 ? 0.884 -3.440 -9.079 1.00 83.56 112 MET A CA 1
ATOM 923 C C . MET A 1 112 ? 1.811 -2.378 -9.706 1.00 83.56 112 MET A C 1
ATOM 925 O O . MET A 1 112 ? 1.364 -1.548 -10.502 1.00 83.56 112 MET A O 1
ATOM 929 N N . PHE A 1 113 ? 3.105 -2.385 -9.373 1.00 82.19 113 PHE A N 1
ATOM 930 C CA . PHE A 1 113 ? 4.094 -1.486 -9.978 1.00 82.19 113 PHE A CA 1
ATOM 931 C C . PHE A 1 113 ? 4.294 -1.755 -11.476 1.00 82.19 113 PHE A C 1
ATOM 933 O O . PHE A 1 113 ? 4.397 -0.807 -12.263 1.00 82.19 113 PHE A O 1
ATOM 940 N N . LEU A 1 114 ? 4.308 -3.029 -11.875 1.00 82.06 114 LEU A N 1
ATOM 941 C CA . LEU A 1 114 ? 4.392 -3.441 -13.276 1.00 82.06 114 LEU A CA 1
ATOM 942 C C . LEU A 1 114 ? 3.140 -3.031 -14.055 1.00 82.06 114 LEU A C 1
ATOM 944 O O . LEU A 1 114 ? 3.268 -2.431 -15.122 1.00 82.06 114 LEU A O 1
ATOM 948 N N . ASP A 1 115 ? 1.954 -3.243 -13.487 1.00 82.88 115 ASP A N 1
ATOM 949 C CA . ASP A 1 115 ? 0.675 -2.827 -14.065 1.00 82.88 115 ASP A CA 1
ATOM 950 C C . ASP A 1 115 ? 0.616 -1.313 -14.260 1.00 82.88 115 ASP A C 1
ATOM 952 O O . ASP A 1 115 ? 0.279 -0.826 -15.340 1.00 82.88 115 ASP A O 1
ATOM 956 N N . TYR A 1 116 ? 1.003 -0.535 -13.246 1.00 81.94 116 TYR A N 1
ATOM 957 C CA . TYR A 1 116 ? 1.013 0.923 -13.345 1.00 81.94 116 TYR A CA 1
ATOM 958 C C . TYR A 1 116 ? 1.985 1.422 -14.413 1.00 81.94 116 TYR A C 1
ATOM 960 O O . TYR A 1 116 ? 1.668 2.351 -15.162 1.00 81.94 116 TYR A O 1
ATOM 968 N N . ARG A 1 117 ? 3.157 0.791 -14.534 1.00 79.00 117 ARG A N 1
ATOM 969 C CA . ARG A 1 117 ? 4.108 1.097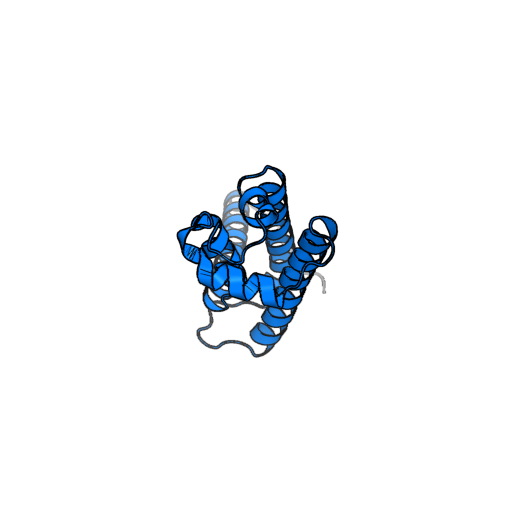 -15.602 1.00 79.00 117 ARG A CA 1
ATOM 970 C C . ARG A 1 117 ? 3.548 0.707 -16.970 1.00 79.00 117 ARG A C 1
ATOM 972 O O . ARG A 1 117 ? 3.671 1.500 -17.900 1.00 79.00 117 ARG A O 1
ATOM 979 N N . ALA A 1 118 ? 2.919 -0.459 -17.102 1.00 78.81 118 ALA A N 1
ATOM 980 C CA . ALA A 1 118 ? 2.296 -0.909 -18.343 1.00 78.81 118 ALA A CA 1
ATOM 981 C C . ALA A 1 118 ? 1.169 0.035 -18.783 1.00 78.81 118 ALA A C 1
ATOM 983 O O . ALA A 1 118 ? 1.116 0.417 -19.953 1.00 78.81 118 ALA A O 1
ATOM 984 N N . VAL A 1 119 ? 0.327 0.495 -17.851 1.00 75.38 119 VAL A N 1
ATOM 985 C CA . VAL A 1 119 ? -0.715 1.510 -18.088 1.00 75.38 119 VAL A CA 1
ATOM 986 C C . VAL A 1 119 ? -0.096 2.855 -18.477 1.00 75.38 119 VAL A C 1
ATOM 988 O O . VAL A 1 119 ? -0.529 3.483 -19.439 1.00 75.38 119 VAL A O 1
ATOM 991 N N . SER A 1 120 ? 0.964 3.284 -17.792 1.00 66.56 120 SER A N 1
ATOM 992 C CA . SER A 1 120 ? 1.658 4.541 -18.100 1.00 66.56 120 SER A CA 1
ATOM 993 C C . SER A 1 120 ? 2.328 4.505 -19.478 1.00 66.56 120 SER A C 1
ATOM 995 O O . SER A 1 120 ? 2.240 5.470 -20.237 1.00 66.56 120 SER A O 1
ATOM 997 N N . MET A 1 121 ? 2.955 3.382 -19.844 1.00 61.34 121 MET A N 1
ATOM 998 C CA . MET A 1 121 ? 3.562 3.194 -21.163 1.00 61.34 121 MET A CA 1
ATOM 999 C C . MET A 1 121 ? 2.517 3.058 -22.268 1.00 61.34 121 MET A C 1
ATOM 1001 O O . MET A 1 121 ? 2.728 3.605 -23.342 1.00 61.34 121 MET A O 1
ATOM 1005 N N . SER A 1 122 ? 1.385 2.396 -22.024 1.00 61.22 122 SER A N 1
ATOM 1006 C CA . SER A 1 122 ? 0.296 2.293 -23.005 1.00 61.22 122 SER A CA 1
ATOM 1007 C C . SER A 1 122 ? -0.443 3.621 -23.198 1.00 61.22 122 SER A C 1
ATOM 1009 O O . SER A 1 122 ? -0.747 3.976 -24.333 1.00 61.22 122 SER A O 1
ATOM 1011 N N . HIS A 1 123 ? -0.637 4.420 -22.144 1.00 58.56 123 HIS A N 1
ATOM 1012 C CA . HIS A 1 123 ? -1.166 5.785 -22.260 1.00 58.56 123 HIS A CA 1
ATOM 1013 C C . HIS A 1 123 ? -0.199 6.717 -23.017 1.00 58.56 123 HIS A C 1
ATOM 1015 O O . HIS A 1 123 ? -0.619 7.541 -23.833 1.00 58.56 123 HIS A O 1
ATOM 1021 N N . CYS A 1 124 ? 1.112 6.541 -22.815 1.00 56.56 124 CYS A N 1
ATOM 1022 C CA . CYS A 1 124 ? 2.139 7.231 -23.597 1.00 56.56 124 CYS A CA 1
ATOM 1023 C C . CYS A 1 124 ? 2.154 6.762 -25.066 1.00 56.56 124 CYS A C 1
ATOM 1025 O O . CYS A 1 124 ? 2.227 7.583 -25.977 1.00 56.56 124 CYS A O 1
ATOM 1027 N N . LEU A 1 125 ? 2.000 5.457 -25.314 1.00 55.38 125 LEU A N 1
ATOM 1028 C CA . LEU A 1 125 ? 1.954 4.875 -26.658 1.00 55.38 125 LEU A CA 1
ATOM 1029 C C . LEU A 1 125 ? 0.731 5.359 -27.450 1.00 55.38 125 LEU A C 1
ATOM 1031 O O . LEU A 1 125 ? 0.858 5.650 -28.635 1.00 55.38 125 LEU A O 1
ATOM 1035 N N . PHE A 1 126 ? -0.421 5.518 -26.791 1.00 54.00 126 PHE A N 1
ATOM 1036 C CA . PHE A 1 126 ? -1.625 6.066 -27.423 1.00 54.00 126 PHE A CA 1
ATOM 1037 C C . PHE A 1 126 ? -1.454 7.553 -27.783 1.00 54.00 126 PHE A C 1
ATOM 1039 O O . PHE A 1 126 ? -1.839 7.985 -28.866 1.00 54.00 126 PHE A O 1
ATOM 1046 N N . SER A 1 127 ? -0.777 8.319 -26.919 1.00 46.88 127 SER A N 1
ATOM 1047 C CA . SER A 1 127 ? -0.442 9.729 -27.177 1.00 46.88 127 SER A CA 1
ATOM 1048 C C . SER A 1 127 ? 0.539 9.901 -28.350 1.00 46.88 127 SER A C 1
ATOM 1050 O O . SER A 1 127 ? 0.464 10.880 -29.094 1.00 46.88 127 SER A O 1
ATOM 1052 N N . LEU A 1 128 ? 1.451 8.943 -28.547 1.00 52.66 128 LEU A N 1
ATOM 1053 C CA . LEU A 1 128 ? 2.367 8.927 -29.692 1.00 52.66 128 LEU A CA 1
ATOM 1054 C C . LEU A 1 128 ? 1.651 8.526 -30.991 1.00 52.66 128 LEU A C 1
ATOM 1056 O O . LEU A 1 128 ? 1.934 9.106 -32.036 1.00 52.66 128 LEU A O 1
ATOM 1060 N N . SER A 1 129 ? 0.661 7.629 -30.932 1.00 51.31 129 SER A N 1
ATOM 1061 C CA . SER A 1 129 ? -0.113 7.234 -32.118 1.00 51.31 129 SER A CA 1
ATOM 1062 C C . SER A 1 129 ? -1.056 8.313 -32.666 1.00 51.31 129 SER A C 1
ATOM 1064 O O . SER A 1 129 ? -1.399 8.250 -33.843 1.00 51.31 129 SER A O 1
ATOM 1066 N N . ASP A 1 130 ? -1.426 9.325 -31.873 1.00 48.09 130 ASP A N 1
ATOM 1067 C CA . ASP A 1 130 ? -2.148 10.513 -32.367 1.00 48.09 130 ASP A CA 1
ATOM 1068 C C . ASP A 1 130 ? -1.208 11.585 -32.966 1.00 48.09 130 ASP A C 1
ATOM 1070 O O . ASP A 1 130 ? -1.667 12.524 -33.618 1.00 48.09 130 ASP A O 1
ATOM 1074 N N . SER A 1 131 ? 0.113 11.448 -32.784 1.00 50.56 131 SER A N 1
ATOM 1075 C CA . SER A 1 131 ? 1.118 12.411 -33.270 1.00 50.56 131 SER A CA 1
ATOM 1076 C C . SER A 1 131 ? 1.758 12.017 -34.611 1.00 50.56 131 SER A C 1
ATOM 1078 O O . SER A 1 131 ? 2.297 12.880 -35.304 1.00 50.56 131 SER A O 1
ATOM 1080 N N . ASP A 1 132 ? 1.658 10.752 -35.030 1.00 47.84 132 ASP A N 1
ATOM 1081 C CA . ASP A 1 132 ? 2.266 10.233 -36.270 1.00 47.84 132 ASP A CA 1
ATOM 1082 C C . ASP A 1 132 ? 1.351 10.332 -37.508 1.00 47.84 132 ASP A C 1
ATOM 1084 O O . ASP A 1 132 ? 1.352 9.475 -38.396 1.00 47.84 132 ASP A O 1
ATOM 1088 N N . LEU A 1 133 ? 0.601 11.434 -37.625 1.00 51.31 133 LEU A N 1
ATOM 1089 C CA . LEU A 1 133 ? -0.008 11.839 -38.897 1.00 51.31 133 LEU A CA 1
ATOM 1090 C C . LEU A 1 133 ? 0.273 13.305 -39.263 1.00 51.31 133 LEU A C 1
ATOM 1092 O O . LEU A 1 133 ? -0.607 13.982 -39.788 1.00 51.31 133 LEU A O 1
ATOM 1096 N N . ILE A 1 134 ? 1.496 13.810 -39.040 1.00 46.44 134 ILE A N 1
ATOM 1097 C CA . ILE A 1 134 ? 1.957 15.049 -39.698 1.00 46.44 134 ILE A CA 1
ATOM 1098 C C . ILE A 1 134 ? 3.347 14.898 -40.349 1.00 46.44 134 ILE A C 1
ATOM 1100 O O . ILE A 1 134 ? 4.357 14.689 -39.679 1.00 46.44 134 ILE A O 1
ATOM 1104 N N . PRO A 1 135 ? 3.392 15.115 -41.678 1.00 47.69 135 PRO A N 1
ATOM 1105 C CA . PRO A 1 135 ? 4.498 15.527 -42.517 1.00 47.69 135 PRO A CA 1
ATOM 1106 C C . PRO A 1 135 ? 5.563 16.494 -42.012 1.00 47.69 135 PRO A C 1
ATOM 1108 O O . PRO A 1 135 ? 5.568 17.606 -42.526 1.00 47.69 135 PRO A O 1
ATOM 1111 N N . GLY A 1 136 ? 6.458 16.141 -41.096 1.00 48.50 136 GLY A N 1
ATOM 1112 C CA . GLY A 1 136 ? 7.525 17.051 -40.652 1.00 48.50 136 GLY A CA 1
ATOM 1113 C C . GLY A 1 136 ? 7.224 17.611 -39.267 1.00 48.50 136 GLY A C 1
ATOM 1114 O O . GLY A 1 136 ? 6.099 17.971 -38.948 1.00 48.50 136 GLY A O 1
ATOM 1115 N N . ASN A 1 137 ? 8.193 17.662 -38.359 1.00 39.03 137 ASN A N 1
ATOM 1116 C CA . ASN A 1 137 ? 9.308 18.599 -38.423 1.00 39.03 137 ASN A CA 1
ATOM 1117 C C . ASN A 1 137 ? 10.543 18.027 -37.708 1.00 39.03 137 ASN A C 1
ATOM 1119 O O . ASN A 1 137 ? 10.437 17.303 -36.725 1.00 39.03 137 ASN A O 1
ATOM 1123 N N . SER A 1 138 ? 11.718 18.381 -38.223 1.00 48.53 138 SER A N 1
ATOM 1124 C CA . SER A 1 138 ? 13.045 17.983 -37.747 1.00 48.53 138 SER A CA 1
ATOM 1125 C C . SER A 1 138 ? 13.261 18.285 -36.256 1.00 48.53 138 SER A C 1
ATOM 1127 O O . SER A 1 138 ? 13.394 19.447 -35.877 1.00 48.53 138 SER A O 1
ATOM 1129 N N . CYS A 1 139 ? 13.396 17.252 -35.425 1.00 36.81 139 CYS A N 1
ATOM 1130 C CA . CYS A 1 139 ? 13.947 17.390 -34.078 1.00 36.81 139 CYS A CA 1
ATOM 1131 C C . CYS A 1 139 ? 15.478 17.481 -34.161 1.00 36.81 139 CYS A C 1
ATOM 1133 O O . CYS A 1 139 ? 16.167 16.478 -34.335 1.00 36.81 139 CYS A O 1
ATOM 1135 N N . THR A 1 140 ? 16.025 18.690 -34.045 1.00 44.06 140 THR A N 1
ATOM 1136 C CA . THR A 1 140 ? 17.449 18.897 -33.760 1.00 44.06 140 THR A CA 1
ATOM 1137 C C . THR A 1 140 ? 17.711 18.623 -32.282 1.00 44.06 140 THR A C 1
ATOM 1139 O O . THR A 1 140 ? 17.243 19.366 -31.420 1.00 44.06 140 THR A O 1
ATOM 1142 N N . ILE A 1 141 ? 18.477 17.570 -31.999 1.00 43.28 141 ILE A N 1
ATOM 1143 C CA . ILE A 1 141 ? 19.091 17.322 -30.691 1.00 43.28 141 ILE A CA 1
ATOM 1144 C C . ILE A 1 141 ? 20.081 18.461 -30.436 1.00 43.28 141 ILE A C 1
ATOM 1146 O O . ILE A 1 141 ? 20.984 18.678 -31.244 1.00 43.28 141 ILE A O 1
ATOM 1150 N N . SER A 1 142 ? 19.894 19.204 -29.347 1.00 39.84 142 SER A N 1
ATOM 1151 C CA . SER A 1 142 ? 20.899 20.143 -28.847 1.00 39.84 142 SER A CA 1
ATOM 1152 C C . SER A 1 142 ? 21.526 19.564 -27.584 1.00 39.84 142 SER A C 1
ATOM 1154 O O . SER A 1 142 ? 20.809 19.078 -26.708 1.00 39.84 142 SER A O 1
ATOM 1156 N N . SER A 1 143 ? 22.858 19.570 -27.613 1.00 44.22 143 SER A N 1
ATOM 1157 C CA . SER A 1 143 ? 23.835 18.998 -26.685 1.00 44.22 143 SER A CA 1
ATOM 1158 C C . SER A 1 143 ? 23.769 19.499 -25.249 1.00 44.22 143 SER A C 1
ATOM 1160 O O . SER A 1 143 ? 23.299 20.638 -25.035 1.00 44.22 143 SER A O 1
#